Protein AF-A0A7Y2H2P3-F1 (afdb_monomer_lite)

Sequence (56 aa):
YAATLQAKNGSDKPMLIRVERRAGHGAGKPISKRIDEMVDIYSFVMKELGMVGVAP

pLDDT: mean 90.38, std 10.92, range [48.78, 97.94]

Secondary structure (DSSP, 8-state):
-HHHHHHT--SSS-------TT--SSTT--HHHHHHHHHHHHHHHHHHTT------

Foldseek 3Di:
DQVVCVVVDPDPDDRDDDDDPPDDPPPPDDPVVVVVVVCVVVVSVCVVVVVPDDDD

Radius of gyration: 14.41 Å; chains: 1; bounding box: 31×24×35 Å

Structure (mmCIF, N/CA/C/O backbone):
data_AF-A0A7Y2H2P3-F1
#
_entry.id   AF-A0A7Y2H2P3-F1
#
loop_
_atom_site.group_PDB
_atom_site.id
_atom_site.type_symbol
_atom_site.label_atom_id
_atom_site.label_alt_id
_atom_site.label_comp_id
_atom_site.label_asym_id
_atom_site.label_entity_id
_atom_site.label_seq_id
_atom_site.pdbx_PDB_ins_code
_atom_site.Cartn_x
_atom_site.Cartn_y
_atom_site.Cartn_z
_atom_site.occupancy
_atom_site.B_iso_or_equiv
_atom_site.auth_seq_id
_atom_site.auth_comp_id
_atom_site.auth_asym_id
_atom_site.auth_atom_id
_atom_site.pdbx_PDB_model_num
ATOM 1 N N . TYR A 1 1 ? 5.467 -7.067 12.673 1.00 90.19 1 TYR A N 1
ATOM 2 C CA . TYR A 1 1 ? 4.757 -5.791 12.901 1.00 90.19 1 TYR A CA 1
ATOM 3 C C . TYR A 1 1 ? 3.321 -5.834 12.392 1.00 90.19 1 TYR A C 1
ATOM 5 O O . TYR A 1 1 ? 2.428 -5.761 13.222 1.00 90.19 1 TYR A O 1
ATOM 13 N N . ALA A 1 2 ? 3.081 -6.032 11.086 1.00 95.81 2 ALA A N 1
ATOM 14 C CA . ALA A 1 2 ? 1.730 -6.001 10.504 1.00 95.81 2 ALA A CA 1
ATOM 15 C C . ALA A 1 2 ? 0.694 -6.875 11.238 1.00 95.81 2 ALA A C 1
ATOM 17 O O . ALA A 1 2 ? -0.353 -6.366 11.613 1.00 95.81 2 ALA A O 1
ATOM 18 N N . ALA A 1 3 ? 1.019 -8.137 11.544 1.00 96.81 3 ALA A N 1
ATOM 19 C CA . ALA A 1 3 ? 0.117 -9.027 12.287 1.00 96.81 3 ALA A CA 1
ATOM 20 C C . ALA A 1 3 ? -0.263 -8.480 13.678 1.00 96.81 3 ALA A C 1
ATOM 22 O O . ALA A 1 3 ? -1.423 -8.516 14.073 1.00 96.81 3 ALA A O 1
ATOM 23 N N . THR A 1 4 ? 0.703 -7.924 14.416 1.00 97.94 4 THR A N 1
ATOM 24 C CA . THR A 1 4 ? 0.456 -7.313 15.730 1.00 97.94 4 THR A CA 1
ATOM 25 C C . THR A 1 4 ? -0.408 -6.064 15.616 1.00 97.94 4 THR A C 1
ATOM 27 O O . THR A 1 4 ? -1.282 -5.859 16.449 1.00 97.94 4 THR A O 1
ATOM 30 N N . LEU A 1 5 ? -0.177 -5.233 14.596 1.00 96.19 5 LEU A N 1
ATOM 31 C CA . LEU A 1 5 ? -1.018 -4.068 14.347 1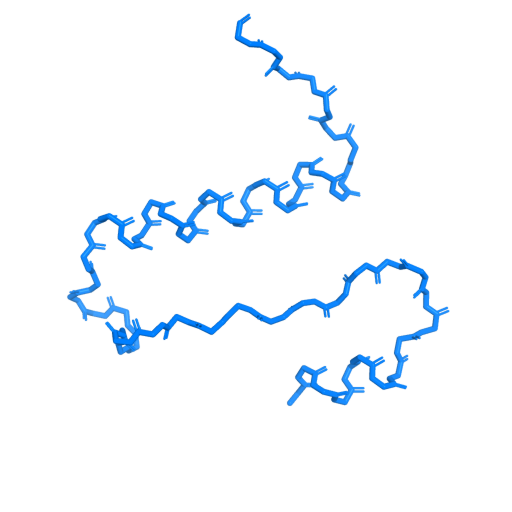.00 96.19 5 LEU A CA 1
ATOM 32 C C . LEU A 1 5 ? -2.450 -4.470 14.007 1.00 96.19 5 LEU A C 1
ATOM 34 O O . LEU A 1 5 ? -3.376 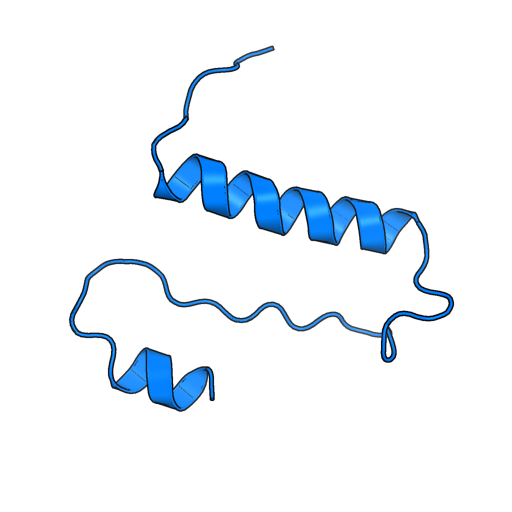-3.913 14.579 1.00 96.19 5 LEU A O 1
ATOM 38 N N . GLN A 1 6 ? -2.629 -5.448 13.118 1.00 97.31 6 GLN A N 1
ATOM 39 C CA . GLN A 1 6 ? -3.943 -5.976 12.752 1.00 97.31 6 GLN A CA 1
ATOM 40 C C . GLN A 1 6 ? -4.681 -6.510 13.983 1.00 97.31 6 GLN A C 1
ATOM 42 O O . GLN A 1 6 ? -5.824 -6.136 14.209 1.00 97.31 6 GLN A O 1
ATOM 47 N N . ALA A 1 7 ? -4.002 -7.293 14.828 1.00 97.56 7 ALA A N 1
ATOM 48 C CA . ALA A 1 7 ? -4.573 -7.820 16.069 1.00 97.56 7 ALA A CA 1
ATOM 49 C C . ALA A 1 7 ? -4.946 -6.732 17.094 1.00 97.56 7 ALA A C 1
ATOM 51 O O . ALA A 1 7 ? -5.783 -6.971 17.958 1.00 97.56 7 ALA A O 1
ATOM 52 N N . LYS A 1 8 ? -4.317 -5.553 17.023 1.00 97.44 8 LYS A N 1
ATOM 53 C CA . LYS A 1 8 ? -4.581 -4.414 17.916 1.00 97.44 8 LYS A CA 1
ATOM 54 C C . LYS A 1 8 ? -5.423 -3.309 17.270 1.00 97.44 8 LYS A C 1
ATOM 56 O O . LYS A 1 8 ? -5.627 -2.275 17.903 1.00 97.44 8 LYS A O 1
ATOM 61 N N . ASN A 1 9 ? -5.890 -3.482 16.034 1.00 96.00 9 ASN A N 1
ATOM 62 C CA . ASN A 1 9 ? -6.705 -2.475 15.367 1.00 96.00 9 ASN A CA 1
ATOM 63 C C . ASN A 1 9 ? -8.110 -2.457 15.973 1.00 96.00 9 ASN A C 1
ATOM 65 O O . ASN A 1 9 ? -8.858 -3.415 15.817 1.00 96.00 9 ASN A O 1
ATOM 69 N N . GLY A 1 10 ? -8.465 -1.367 16.649 1.00 95.94 10 GLY A N 1
ATOM 70 C CA . GLY A 1 10 ? -9.814 -1.152 17.182 1.00 95.94 10 GLY A CA 1
ATOM 71 C C . GLY A 1 10 ? -10.743 -0.384 16.239 1.00 95.94 10 GLY A C 1
ATOM 72 O O . GLY A 1 10 ? -11.834 -0.015 16.655 1.00 95.94 10 GLY A O 1
ATOM 73 N N . SER A 1 11 ? -10.300 -0.077 15.016 1.00 95.75 11 SER A N 1
ATOM 74 C CA . SER A 1 11 ? -11.089 0.650 14.015 1.00 95.75 11 SER A CA 1
ATOM 75 C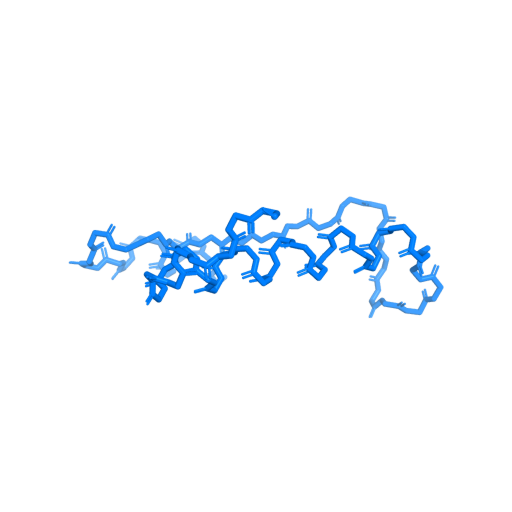 C . SER A 1 11 ? -11.513 -0.255 12.861 1.00 95.75 11 SER A C 1
ATOM 77 O O . SER A 1 11 ? -10.841 -1.242 12.569 1.00 95.75 11 SER A O 1
ATOM 79 N N . ASP A 1 12 ? -12.545 0.161 12.129 1.00 94.69 12 ASP A N 1
ATOM 80 C CA . ASP A 1 12 ? -13.014 -0.531 10.919 1.00 9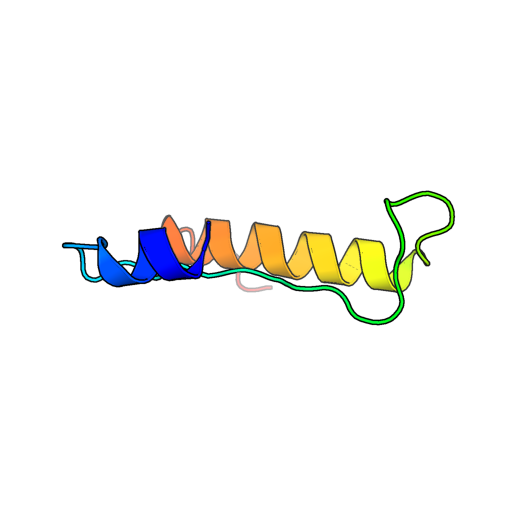4.69 12 ASP A CA 1
ATOM 81 C C . ASP A 1 12 ? -12.177 -0.205 9.666 1.00 94.69 12 ASP A C 1
ATOM 83 O O . ASP A 1 12 ? -12.487 -0.654 8.562 1.00 94.69 12 ASP A O 1
ATOM 87 N N . LYS A 1 13 ? -11.105 0.590 9.809 1.00 95.31 13 LYS A N 1
ATOM 88 C CA . LYS A 1 13 ? -10.225 0.951 8.691 1.00 95.31 13 LYS A CA 1
ATOM 89 C C . LYS A 1 13 ? -9.264 -0.194 8.352 1.00 95.31 13 LYS A C 1
ATOM 91 O O . LYS A 1 13 ? -8.750 -0.853 9.264 1.00 95.31 13 LYS A O 1
ATOM 96 N N . PRO A 1 14 ? -8.960 -0.423 7.063 1.00 95.44 14 PRO A N 1
ATOM 97 C CA . PRO A 1 14 ? -8.088 -1.511 6.644 1.00 95.44 14 PRO A CA 1
ATOM 98 C C . PRO A 1 14 ? -6.641 -1.298 7.104 1.00 95.44 14 PRO A C 1
ATOM 100 O O . PRO A 1 14 ? -6.075 -0.215 6.977 1.00 95.44 14 PRO A O 1
ATOM 103 N N . MET A 1 15 ? -6.008 -2.377 7.574 1.00 96.12 15 MET A N 1
ATOM 104 C CA . MET A 1 15 ? -4.589 -2.400 7.935 1.00 96.12 15 MET A CA 1
ATOM 105 C C . MET A 1 15 ? -3.867 -3.475 7.130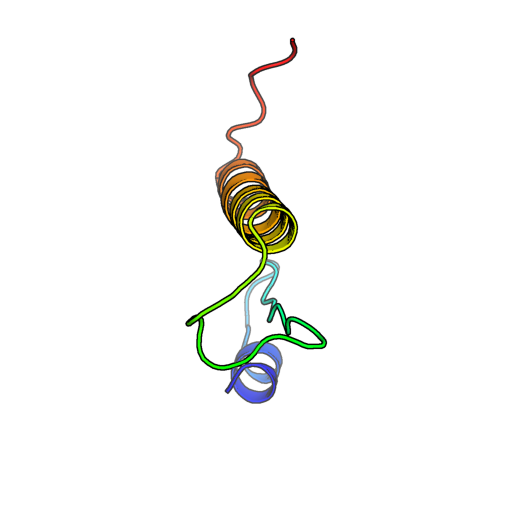 1.00 96.12 15 MET A C 1
ATOM 107 O O . MET A 1 15 ? -3.952 -4.668 7.430 1.00 96.12 15 MET A O 1
ATOM 111 N N . LEU A 1 16 ? -3.172 -3.047 6.080 1.00 96.50 16 LEU A N 1
ATOM 112 C CA . LEU A 1 16 ? -2.613 -3.932 5.063 1.00 96.50 16 LEU A CA 1
ATOM 113 C C . LEU A 1 16 ? -1.084 -3.895 5.068 1.00 96.50 16 LEU A C 1
ATOM 115 O O . LEU A 1 16 ? -0.466 -2.877 5.369 1.00 96.50 16 LEU A O 1
ATOM 119 N N . ILE A 1 17 ? -0.473 -5.019 4.691 1.00 97.06 17 ILE A N 1
ATOM 120 C CA . ILE A 1 17 ? 0.945 -5.098 4.340 1.00 97.06 17 ILE A CA 1
ATOM 121 C C . ILE A 1 17 ? 1.065 -5.629 2.916 1.00 97.06 17 ILE A C 1
ATOM 123 O O . ILE A 1 17 ? 0.546 -6.697 2.592 1.00 97.06 17 ILE A O 1
ATOM 127 N N . ARG A 1 18 ? 1.768 -4.884 2.064 1.00 95.94 18 ARG A N 1
ATOM 128 C CA . ARG A 1 18 ? 2.113 -5.312 0.709 1.00 95.94 18 ARG A CA 1
ATOM 129 C C . ARG A 1 18 ? 3.492 -5.964 0.734 1.00 95.94 18 ARG A C 1
ATOM 131 O O . ARG A 1 18 ? 4.474 -5.326 1.101 1.00 95.94 18 ARG A O 1
ATOM 138 N N . VAL A 1 19 ? 3.566 -7.234 0.339 1.00 94.06 19 VAL A N 1
ATOM 139 C CA . VAL A 1 19 ? 4.826 -7.983 0.240 1.00 94.06 19 VAL A CA 1
ATOM 140 C C . VAL A 1 19 ? 5.108 -8.271 -1.228 1.00 94.06 19 VAL A C 1
ATOM 142 O O . VAL A 1 19 ? 4.430 -9.083 -1.855 1.00 94.06 19 VAL A O 1
ATOM 145 N N . GLU A 1 20 ? 6.113 -7.597 -1.778 1.00 91.94 20 GLU A N 1
ATOM 146 C CA . GLU A 1 20 ? 6.524 -7.789 -3.166 1.00 91.94 20 GLU A CA 1
ATOM 147 C C . GLU A 1 20 ? 7.272 -9.119 -3.332 1.00 91.94 20 GLU A C 1
ATOM 149 O O . GLU A 1 20 ? 8.236 -9.408 -2.622 1.00 91.94 20 GLU A O 1
ATOM 154 N N . ARG A 1 21 ? 6.857 -9.935 -4.305 1.00 89.75 21 ARG A N 1
ATOM 155 C CA . ARG A 1 21 ? 7.536 -11.205 -4.608 1.00 89.75 21 ARG A CA 1
ATOM 156 C C . ARG A 1 21 ? 8.686 -10.942 -5.564 1.00 89.75 21 ARG A C 1
ATOM 158 O O . ARG A 1 21 ? 8.535 -10.159 -6.493 1.00 89.75 21 ARG A O 1
ATOM 165 N N . ARG A 1 22 ? 9.809 -11.658 -5.434 1.00 83.50 22 ARG A N 1
ATOM 166 C CA . ARG A 1 22 ? 10.961 -11.541 -6.359 1.00 83.50 22 ARG A CA 1
ATOM 167 C C . ARG A 1 22 ? 11.435 -10.084 -6.527 1.00 83.50 22 ARG A C 1
ATOM 169 O O . ARG A 1 22 ? 11.596 -9.605 -7.651 1.00 83.50 22 ARG A O 1
ATOM 176 N N . ALA A 1 23 ? 11.568 -9.360 -5.422 1.00 83.81 23 ALA A N 1
ATOM 177 C CA . ALA A 1 23 ? 12.236 -8.066 -5.354 1.00 83.81 23 ALA A CA 1
ATOM 178 C C . ALA A 1 23 ? 13.093 -8.037 -4.081 1.00 83.81 23 ALA A C 1
ATOM 180 O O . ALA A 1 23 ? 12.680 -8.571 -3.054 1.00 83.81 23 ALA A O 1
ATOM 181 N N . GLY A 1 24 ? 14.297 -7.469 -4.178 1.00 82.69 24 GLY A N 1
ATOM 182 C CA . GLY A 1 24 ? 15.179 -7.241 -3.031 1.00 82.69 24 GLY A CA 1
ATOM 183 C C . GLY A 1 24 ? 14.903 -5.891 -2.365 1.00 82.69 24 GLY A C 1
ATOM 184 O O . GLY A 1 24 ? 13.816 -5.337 -2.488 1.00 82.69 24 GLY A O 1
ATOM 185 N N . HIS A 1 25 ? 15.920 -5.312 -1.727 1.00 87.81 25 HIS A N 1
ATOM 186 C CA . HIS A 1 25 ? 15.818 -4.049 -0.976 1.00 87.81 25 HIS A CA 1
ATOM 187 C C . HIS A 1 25 ? 15.584 -2.785 -1.839 1.00 87.81 25 HIS A C 1
ATOM 189 O O . HIS A 1 25 ? 15.619 -1.671 -1.333 1.00 87.81 25 HIS A O 1
ATOM 195 N N . GLY A 1 26 ? 15.360 -2.939 -3.148 1.00 77.56 26 GLY A N 1
ATOM 196 C CA . GLY A 1 26 ? 14.973 -1.855 -4.060 1.00 77.56 26 GLY A CA 1
ATOM 197 C C . GLY A 1 26 ? 15.940 -1.630 -5.223 1.00 77.56 26 GLY A C 1
ATOM 198 O O . GLY A 1 26 ? 15.495 -1.282 -6.318 1.00 77.56 26 GLY A O 1
ATOM 199 N N . ALA A 1 27 ? 17.237 -1.899 -5.042 1.00 80.19 27 ALA A N 1
ATOM 200 C CA . ALA A 1 27 ? 18.215 -1.806 -6.127 1.00 80.19 27 ALA A CA 1
ATOM 201 C C . ALA A 1 27 ? 17.881 -2.808 -7.247 1.00 80.19 27 ALA A C 1
ATOM 203 O O . ALA A 1 27 ? 17.678 -3.995 -6.993 1.00 80.19 27 ALA A O 1
ATOM 204 N N . GLY A 1 28 ? 17.783 -2.319 -8.487 1.00 85.25 28 GLY A N 1
ATOM 205 C CA . GLY A 1 28 ? 17.455 -3.146 -9.653 1.00 85.25 28 GLY A CA 1
ATOM 206 C C . GLY A 1 28 ? 15.990 -3.588 -9.751 1.00 85.25 28 GLY A C 1
ATOM 207 O O . GLY A 1 28 ? 15.682 -4.471 -10.551 1.00 85.25 28 GLY A O 1
ATOM 208 N N . LYS A 1 29 ? 15.067 -3.005 -8.967 1.00 89.75 29 LYS A N 1
ATOM 209 C CA . LYS A 1 29 ? 13.634 -3.302 -9.103 1.00 89.75 29 LYS A CA 1
ATOM 210 C C . LYS A 1 29 ? 13.151 -2.909 -10.515 1.00 89.75 29 LYS A C 1
ATOM 212 O O . LYS A 1 29 ? 13.310 -1.743 -10.887 1.00 89.75 29 LYS A O 1
ATOM 217 N N . PRO A 1 30 ? 12.547 -3.835 -11.293 1.00 93.38 30 PRO A N 1
ATOM 218 C CA . PRO A 1 30 ? 12.021 -3.528 -12.621 1.00 93.38 30 PRO A CA 1
ATOM 219 C C . PRO A 1 30 ? 11.058 -2.341 -12.595 1.00 93.38 30 PRO A C 1
ATOM 221 O O . PRO A 1 30 ? 10.268 -2.211 -11.658 1.00 93.38 30 PRO A O 1
ATOM 224 N N . ILE A 1 31 ? 11.093 -1.506 -13.638 1.00 94.25 31 ILE A N 1
ATOM 225 C CA . ILE A 1 31 ? 10.237 -0.312 -13.742 1.00 94.25 31 ILE A CA 1
ATOM 226 C C . ILE A 1 31 ? 8.758 -0.685 -13.608 1.00 94.25 31 ILE A C 1
ATOM 228 O O . ILE A 1 31 ? 8.045 -0.023 -12.862 1.00 94.25 31 ILE A O 1
ATOM 232 N N . SER A 1 32 ? 8.320 -1.782 -14.233 1.00 95.00 32 SER A N 1
ATOM 233 C CA . SER A 1 32 ? 6.944 -2.283 -14.108 1.00 95.00 32 SER A CA 1
ATOM 234 C C . SER A 1 32 ? 6.525 -2.473 -12.650 1.00 95.00 32 SER A C 1
ATOM 236 O O . SER A 1 32 ? 5.528 -1.914 -12.218 1.00 95.00 32 SER A O 1
ATOM 238 N N . LYS A 1 33 ? 7.357 -3.131 -11.838 1.00 93.56 33 LYS A N 1
ATOM 239 C CA . LYS A 1 33 ? 7.059 -3.330 -10.414 1.00 93.56 33 LYS A CA 1
ATOM 240 C C . LYS A 1 33 ? 7.095 -2.048 -9.586 1.00 93.56 33 LYS A C 1
ATOM 242 O O . LYS A 1 33 ? 6.531 -2.013 -8.495 1.00 93.56 33 LYS A O 1
ATOM 247 N N . ARG A 1 34 ? 7.834 -1.027 -10.031 1.00 94.00 34 ARG A N 1
ATOM 248 C CA . ARG A 1 34 ? 7.810 0.299 -9.395 1.00 94.00 34 ARG A CA 1
ATOM 249 C C . ARG A 1 34 ? 6.502 1.016 -9.713 1.00 94.00 34 ARG A C 1
ATOM 251 O O . ARG A 1 34 ? 5.951 1.648 -8.824 1.00 94.00 34 ARG A O 1
ATOM 258 N N . ILE A 1 35 ? 6.010 0.889 -10.945 1.00 96.00 35 ILE A N 1
ATOM 259 C CA . ILE A 1 35 ? 4.702 1.413 -11.347 1.00 96.00 35 ILE A CA 1
ATOM 260 C C . ILE A 1 35 ? 3.604 0.726 -10.534 1.00 96.00 35 ILE A C 1
ATOM 262 O O . ILE A 1 35 ? 2.837 1.428 -9.888 1.00 96.00 35 ILE A O 1
ATOM 266 N N . ASP A 1 36 ? 3.594 -0.608 -10.466 1.00 95.75 36 ASP A N 1
ATOM 267 C CA . ASP A 1 36 ? 2.601 -1.366 -9.687 1.00 95.75 36 ASP A CA 1
ATOM 268 C C . ASP A 1 36 ? 2.595 -0.952 -8.207 1.00 95.75 36 ASP A C 1
ATOM 270 O O . ASP A 1 36 ? 1.544 -0.746 -7.610 1.00 95.75 36 ASP A O 1
ATOM 274 N N . GLU A 1 37 ? 3.778 -0.768 -7.609 1.00 95.44 37 GLU A N 1
ATOM 275 C CA . GLU A 1 37 ? 3.891 -0.284 -6.231 1.00 95.44 37 GLU A CA 1
ATOM 276 C C . GLU A 1 37 ? 3.292 1.114 -6.049 1.00 95.44 37 GLU A C 1
ATOM 278 O O . GLU A 1 37 ? 2.569 1.338 -5.082 1.00 95.44 37 GLU A O 1
ATOM 283 N N . MET A 1 38 ? 3.565 2.041 -6.968 1.00 96.69 38 MET A N 1
ATOM 284 C CA . MET A 1 38 ? 3.005 3.391 -6.895 1.00 96.69 38 MET A CA 1
ATOM 285 C C . MET A 1 38 ? 1.490 3.376 -7.103 1.00 96.69 38 MET A C 1
ATOM 287 O O . MET A 1 38 ? 0.777 4.069 -6.383 1.00 96.69 38 MET A O 1
ATOM 291 N N . VAL A 1 39 ? 0.986 2.558 -8.030 1.00 96.88 39 VAL A N 1
ATOM 292 C CA . VAL A 1 39 ? -0.455 2.375 -8.252 1.00 96.88 39 VAL A CA 1
ATOM 293 C C . VAL A 1 39 ? -1.134 1.861 -6.982 1.00 96.88 39 VAL A C 1
ATOM 295 O O . VAL A 1 39 ? -2.133 2.442 -6.557 1.00 96.88 39 VAL A O 1
ATOM 298 N N . ASP A 1 40 ? -0.579 0.840 -6.327 1.00 97.19 40 ASP A N 1
ATOM 299 C CA . ASP A 1 40 ? -1.118 0.305 -5.071 1.00 97.19 40 ASP A CA 1
ATOM 300 C C . ASP A 1 40 ? -1.125 1.366 -3.954 1.00 97.19 40 ASP A C 1
ATOM 302 O O . ASP A 1 40 ? -2.125 1.520 -3.253 1.00 97.19 40 ASP A O 1
ATOM 306 N N . ILE A 1 41 ? -0.039 2.136 -3.802 1.00 97.06 41 ILE A N 1
ATOM 307 C CA . ILE A 1 41 ? 0.065 3.191 -2.779 1.00 97.06 41 ILE A CA 1
ATOM 308 C C . ILE A 1 41 ? -0.966 4.295 -3.029 1.00 97.06 41 ILE A C 1
ATOM 310 O O . ILE A 1 41 ? -1.736 4.636 -2.129 1.00 97.06 41 ILE A O 1
ATOM 314 N N . TYR A 1 42 ? -0.991 4.867 -4.234 1.00 96.06 42 TYR A N 1
ATOM 315 C CA . TYR A 1 42 ? -1.853 6.010 -4.525 1.00 96.06 42 TYR A CA 1
ATOM 316 C C . TYR A 1 42 ? -3.326 5.619 -4.571 1.00 96.06 42 TYR A C 1
ATOM 318 O O . TYR A 1 42 ? -4.151 6.363 -4.048 1.00 96.06 42 TYR A O 1
ATOM 326 N N . SER A 1 43 ? -3.669 4.448 -5.112 1.00 95.50 43 SER A N 1
ATOM 327 C CA . SER A 1 43 ? -5.055 3.968 -5.092 1.00 95.50 43 SER A CA 1
ATOM 328 C C . SER A 1 43 ? -5.559 3.734 -3.666 1.00 95.50 43 SER A C 1
ATOM 330 O O . SER A 1 43 ? -6.678 4.140 -3.352 1.00 95.50 43 SER A O 1
ATOM 332 N N . PHE A 1 44 ? -4.732 3.166 -2.778 1.00 96.06 44 PHE A N 1
ATOM 333 C CA . PHE A 1 44 ? -5.069 3.016 -1.362 1.00 96.06 44 PHE A CA 1
ATOM 334 C C . PHE A 1 44 ? -5.290 4.376 -0.692 1.00 96.06 44 PHE A C 1
ATOM 336 O O . PHE A 1 44 ? -6.330 4.591 -0.077 1.00 96.06 44 PHE A O 1
ATOM 343 N N . VAL A 1 45 ? -4.358 5.321 -0.859 1.00 95.44 45 VAL A N 1
ATOM 344 C CA . VAL A 1 45 ? -4.471 6.667 -0.273 1.00 95.44 45 VAL A CA 1
ATOM 345 C C . VAL A 1 45 ? -5.717 7.392 -0.779 1.00 95.44 45 VAL A C 1
ATOM 347 O O . VAL A 1 45 ? -6.488 7.910 0.024 1.00 95.44 45 VAL A O 1
ATOM 350 N N . MET A 1 46 ? -5.948 7.402 -2.093 1.00 95.12 46 MET A N 1
ATOM 351 C CA . MET A 1 46 ? -7.113 8.062 -2.684 1.00 95.12 46 MET A CA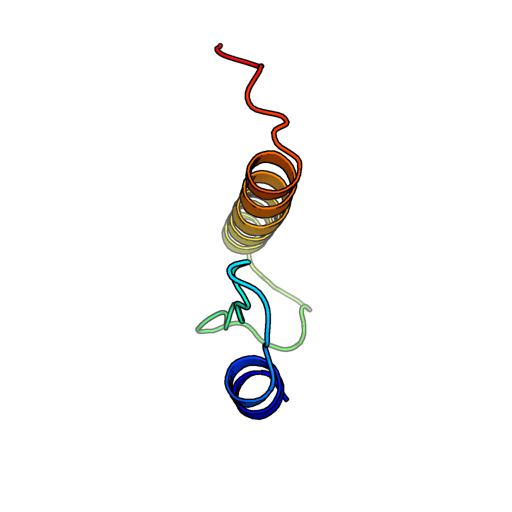 1
ATOM 352 C C . MET A 1 46 ? -8.420 7.445 -2.185 1.00 95.12 46 MET A C 1
ATOM 354 O O . MET A 1 46 ? -9.354 8.175 -1.859 1.00 95.12 46 MET A O 1
ATOM 358 N N . LYS A 1 47 ? -8.482 6.113 -2.078 1.00 94.06 47 LYS A N 1
ATOM 359 C CA . LYS A 1 47 ? -9.653 5.405 -1.561 1.00 94.06 47 LYS A CA 1
ATOM 360 C C . LYS A 1 47 ? -9.920 5.736 -0.091 1.00 94.06 47 LYS A C 1
ATOM 362 O O . LYS A 1 47 ? -11.035 6.125 0.241 1.00 94.06 47 LYS A O 1
ATOM 367 N N . GLU A 1 48 ? -8.919 5.610 0.778 1.00 94.56 48 GLU A N 1
ATOM 368 C CA . GLU A 1 48 ? -9.086 5.802 2.228 1.00 94.56 48 GLU A CA 1
ATOM 369 C C . GLU A 1 48 ? -9.308 7.270 2.624 1.00 94.56 48 GLU A C 1
ATOM 371 O O . GLU A 1 48 ? -9.899 7.547 3.668 1.00 94.56 48 GLU A O 1
ATOM 376 N N . LEU A 1 49 ? -8.872 8.219 1.787 1.00 94.94 49 LEU A N 1
ATOM 377 C CA . LEU A 1 49 ? -9.152 9.649 1.953 1.00 94.94 49 LEU A CA 1
ATOM 378 C C . LEU A 1 49 ? -10.430 10.111 1.236 1.00 94.94 49 LEU A C 1
ATOM 380 O O . LEU A 1 49 ? -10.753 11.296 1.288 1.00 94.94 49 LEU A O 1
ATOM 384 N N . GLY A 1 50 ? -11.160 9.215 0.563 1.00 92.62 50 GLY A N 1
ATOM 385 C CA . GLY A 1 50 ? -12.398 9.563 -0.139 1.00 92.62 50 GLY A CA 1
ATOM 386 C C . GLY A 1 50 ? -12.193 10.463 -1.363 1.00 92.62 50 GLY A C 1
ATOM 387 O O . GLY A 1 50 ? -13.127 11.134 -1.793 1.00 92.62 50 GLY A O 1
ATOM 388 N N . MET A 1 51 ? -10.997 10.466 -1.957 1.00 89.75 51 MET A N 1
ATOM 389 C CA . MET A 1 51 ? -10.645 11.235 -3.159 1.00 89.75 51 MET A CA 1
ATOM 390 C C . MET A 1 51 ? -11.201 10.588 -4.441 1.00 89.75 51 MET A C 1
ATOM 392 O O . MET A 1 51 ? -10.523 10.504 -5.465 1.00 89.75 51 MET A O 1
ATOM 396 N N . VAL A 1 52 ? -12.436 10.086 -4.385 1.00 68.38 52 VAL A N 1
ATOM 397 C CA . VAL A 1 52 ? -13.091 9.387 -5.494 1.00 68.38 52 VAL A CA 1
ATOM 398 C C . VAL A 1 52 ? -13.637 10.430 -6.465 1.00 68.38 52 VAL A C 1
ATOM 400 O O . VAL A 1 52 ? -14.798 10.821 -6.408 1.00 68.38 52 VAL A O 1
ATOM 403 N N . GLY A 1 53 ? -12.759 10.941 -7.323 1.00 68.44 53 GLY A N 1
ATOM 404 C CA . GLY A 1 53 ? -13.109 12.011 -8.244 1.00 68.44 53 GLY A CA 1
ATOM 405 C C . GLY A 1 53 ? -11.987 12.394 -9.192 1.00 68.44 53 GLY A C 1
ATOM 406 O O . GLY A 1 53 ? -11.568 13.540 -9.177 1.00 68.44 53 GLY A O 1
ATOM 407 N N . VAL A 1 54 ? -11.537 11.454 -10.024 1.00 59.00 54 VAL A N 1
ATOM 408 C CA . VAL A 1 54 ? -11.198 11.748 -11.425 1.00 59.00 54 VAL A CA 1
ATOM 409 C C . VAL A 1 54 ? -11.602 10.510 -12.228 1.00 59.00 54 VAL A C 1
ATOM 411 O O . VAL A 1 54 ? -10.835 9.560 -12.376 1.00 59.00 54 VAL A O 1
ATOM 414 N N . ALA A 1 55 ? -12.867 10.472 -12.655 1.00 48.78 55 ALA A N 1
ATOM 415 C CA . ALA A 1 55 ? -13.225 9.680 -13.828 1.00 48.78 55 ALA A CA 1
ATOM 416 C C . ALA A 1 55 ? -12.414 10.225 -15.026 1.00 48.78 55 ALA A C 1
ATOM 418 O O . ALA A 1 55 ? -12.097 11.418 -15.003 1.00 48.78 55 ALA A O 1
ATOM 419 N N . PRO A 1 56 ? -12.030 9.385 -16.006 1.00 53.16 56 PRO A N 1
ATOM 420 C CA . PRO A 1 56 ? -11.318 9.852 -17.196 1.00 53.16 56 PRO A CA 1
ATOM 421 C C . PRO A 1 56 ? -12.043 11.003 -17.904 1.00 53.16 56 PRO A C 1
ATOM 423 O O . PRO A 1 56 ? -13.297 11.026 -17.870 1.00 53.16 56 PRO A O 1
#

InterPro domains:
  IPR029058 Alpha/Beta hydrolase fold [G3DSA:3.40.50.1820] (1-45)

Organism: Eiseniibacteriota bacterium (NCBI:txid2212470)